Protein AF-C5L8B9-F1 (afdb_monomer_lite)

pLDDT: mean 86.88, std 8.67, range [51.91, 96.06]

Sequence (177 aa):
MKGVTYEGVVKEAAGIILNTNRPGHYGSMHVNVTVSKKPGIECSTLVETYGWAHLSVGDETRDFWWNPAPRKDAYGLGQLIHIATIDFGSIPAANVRTWTSWHGLDGTSDCEGLSLIASQKPSSNVPNPSFFTGQQLIIKHRDGGWDYLVTYQFQDSSGKLGNYTKDVISGNLQDKN

Foldseek 3Di:
DWDADPQRKIKDKDKDWQFEPQPPDGKIWMWMWIWIDGPPDKIKIWIFIDIKYWLDDPPNQKTKMKGFDGDTDMDTAFDKDWTFIKMKIDRPVVRKIWIDGGFTQIDGAHNFIDKTKDKDDTDMPDPPFPKMKMWIWDWTDDVQWIWTWIKIWIDGPVCPSHIDIDGSDTDIDGDDD

Structure (mmCIF, N/CA/C/O backbone):
data_AF-C5L8B9-F1
#
_entry.id   AF-C5L8B9-F1
#
loop_
_atom_site.group_PDB
_atom_site.id
_atom_site.type_symbol
_atom_site.label_atom_id
_atom_site.label_alt_id
_atom_site.label_comp_id
_atom_site.label_asym_id
_atom_site.label_entity_id
_atom_site.label_seq_id
_atom_site.pdbx_PDB_ins_code
_atom_site.Cartn_x
_atom_site.Cartn_y
_atom_site.Cartn_z
_atom_site.occupancy
_atom_site.B_iso_or_equiv
_atom_site.auth_seq_id
_atom_site.auth_comp_id
_atom_site.auth_asym_id
_atom_site.auth_atom_id
_atom_site.pdbx_PDB_model_num
ATOM 1 N N . MET A 1 1 ? -12.879 -8.062 14.661 1.00 58.12 1 MET A N 1
ATOM 2 C CA . MET A 1 1 ? -13.181 -8.424 16.074 1.00 58.12 1 MET A CA 1
ATOM 3 C C . MET A 1 1 ? -13.782 -7.199 16.739 1.00 58.12 1 MET A C 1
ATOM 5 O O . MET A 1 1 ? -13.159 -6.145 16.645 1.00 58.12 1 MET A O 1
ATOM 9 N N . LYS A 1 2 ? -14.969 -7.318 17.345 1.00 71.81 2 LYS A N 1
ATOM 10 C CA . LYS A 1 2 ? -15.641 -6.209 18.039 1.00 71.81 2 LYS A CA 1
ATOM 11 C C . LYS A 1 2 ? -15.527 -6.396 19.551 1.00 71.81 2 LYS A C 1
ATOM 13 O O . LYS A 1 2 ? -15.700 -7.509 20.043 1.00 71.81 2 LYS A O 1
ATOM 18 N N . GLY A 1 3 ? -15.231 -5.327 20.279 1.00 73.00 3 GLY A N 1
ATOM 19 C CA . GLY A 1 3 ? -15.197 -5.318 21.741 1.00 73.00 3 GLY A CA 1
ATOM 20 C C . GLY A 1 3 ? -15.903 -4.086 22.289 1.00 73.00 3 GLY A C 1
ATOM 21 O O . GLY A 1 3 ? -15.817 -3.015 21.693 1.00 73.00 3 GLY A O 1
ATOM 22 N N . VAL A 1 4 ? -16.590 -4.233 23.422 1.00 76.31 4 VAL A N 1
ATOM 23 C CA . VAL A 1 4 ? -17.270 -3.129 24.112 1.00 76.31 4 VAL A CA 1
ATOM 24 C C . VAL A 1 4 ? -16.733 -3.040 25.535 1.00 76.31 4 VAL A C 1
ATOM 26 O O . VAL A 1 4 ? -16.698 -4.043 26.249 1.00 76.31 4 VAL A O 1
ATOM 29 N N . THR A 1 5 ? -16.270 -1.859 25.943 1.00 77.25 5 THR A N 1
ATOM 30 C CA . THR A 1 5 ? -15.827 -1.623 27.327 1.00 77.25 5 THR A CA 1
ATOM 31 C C . THR A 1 5 ? -17.015 -1.315 28.243 1.00 77.25 5 THR A C 1
ATOM 33 O O . THR A 1 5 ? -18.101 -0.981 27.772 1.00 77.25 5 THR A O 1
ATOM 36 N N . TYR A 1 6 ? -16.811 -1.359 29.565 1.00 74.44 6 TYR A N 1
ATOM 37 C CA . TYR A 1 6 ? -17.846 -0.985 30.544 1.00 74.44 6 TYR A CA 1
ATOM 38 C C . TYR A 1 6 ? -18.334 0.472 30.394 1.00 74.44 6 TYR A C 1
ATOM 40 O O . TYR A 1 6 ? -19.430 0.800 30.831 1.00 74.44 6 TYR A O 1
ATOM 48 N N . GLU A 1 7 ? -17.540 1.335 29.750 1.00 74.38 7 GLU A N 1
ATOM 49 C CA . GLU A 1 7 ? -17.878 2.733 29.440 1.00 74.38 7 GLU A CA 1
ATOM 50 C C . GLU A 1 7 ? -18.613 2.894 28.098 1.00 74.38 7 GLU A C 1
ATOM 52 O O . GLU A 1 7 ? -18.828 4.013 27.634 1.00 74.38 7 GLU A O 1
ATOM 57 N N . GLY A 1 8 ? -18.956 1.788 27.432 1.00 77.56 8 GLY A N 1
ATOM 58 C CA . GLY A 1 8 ? -19.633 1.798 26.137 1.00 77.56 8 GLY A CA 1
ATOM 59 C C . GLY A 1 8 ? -18.729 2.145 24.950 1.00 77.56 8 GLY A C 1
ATOM 60 O O . GLY A 1 8 ? -19.246 2.434 23.874 1.00 77.56 8 GLY A O 1
ATOM 61 N N . VAL A 1 9 ? -17.397 2.124 25.108 1.00 83.31 9 VAL A N 1
ATOM 62 C CA . VAL A 1 9 ? -16.472 2.324 23.979 1.00 83.31 9 VAL A CA 1
ATOM 63 C C . VAL A 1 9 ? -16.494 1.083 23.101 1.00 83.31 9 VAL A C 1
ATOM 65 O O . VAL A 1 9 ? -16.131 -0.004 23.557 1.00 83.31 9 VAL A O 1
ATOM 68 N N . VAL A 1 10 ? -16.873 1.263 21.840 1.00 85.69 10 VAL A N 1
ATOM 69 C CA . VAL A 1 10 ? -16.839 0.217 20.817 1.00 85.69 10 VAL A CA 1
ATOM 70 C C . VAL A 1 10 ? -15.471 0.242 20.147 1.00 85.69 10 VAL A C 1
ATOM 72 O O . VAL A 1 10 ? -15.021 1.292 19.690 1.00 85.69 10 VAL A O 1
ATOM 75 N N . LYS A 1 11 ? -14.798 -0.907 20.100 1.00 87.19 11 LYS A N 1
ATOM 76 C CA . LYS A 1 11 ? -13.531 -1.093 19.389 1.00 87.19 11 LYS A CA 1
ATOM 77 C C . LYS A 1 11 ? -13.697 -2.126 18.296 1.00 87.19 11 LYS A C 1
ATOM 79 O O . LYS A 1 11 ? -14.145 -3.240 18.567 1.00 87.19 11 LYS A O 1
ATOM 84 N N . GLU A 1 12 ? -13.272 -1.772 17.094 1.00 88.69 12 GLU A N 1
ATOM 85 C CA . GLU A 1 12 ? -13.290 -2.654 15.936 1.00 88.69 12 GLU A CA 1
ATOM 86 C C . GLU A 1 12 ? -11.924 -2.636 15.267 1.00 88.69 12 GLU A C 1
ATOM 88 O O . GLU A 1 12 ? -11.341 -1.575 15.053 1.00 88.69 12 GLU A O 1
ATOM 93 N N . ALA A 1 13 ? -11.401 -3.824 14.977 1.00 89.06 13 ALA A N 1
ATOM 94 C CA . ALA A 1 13 ? -10.074 -3.985 14.404 1.00 89.06 13 ALA A CA 1
ATOM 95 C C . ALA A 1 13 ? -10.107 -4.767 13.093 1.00 89.06 13 ALA A C 1
ATOM 97 O O . ALA A 1 13 ? -10.821 -5.772 12.967 1.00 89.06 13 ALA A O 1
ATOM 98 N N . ALA A 1 14 ? -9.258 -4.316 12.179 1.00 90.25 14 ALA A N 1
ATOM 99 C CA . ALA A 1 14 ? -9.016 -4.839 10.851 1.00 90.25 14 ALA A CA 1
ATOM 100 C C . ALA A 1 14 ? -7.508 -4.939 10.604 1.00 90.25 14 ALA A C 1
ATOM 102 O O . ALA A 1 14 ? -6.737 -4.120 11.101 1.00 90.25 14 ALA A O 1
ATOM 103 N N . GLY A 1 15 ? -7.087 -5.934 9.826 1.00 89.31 15 GLY A N 1
ATOM 104 C CA . GLY A 1 15 ? -5.676 -6.144 9.525 1.00 89.31 15 GLY A CA 1
ATOM 105 C C . GLY A 1 15 ? -5.469 -6.692 8.124 1.00 89.31 15 GLY A C 1
ATOM 106 O O . GLY A 1 15 ? -6.180 -7.598 7.696 1.00 89.31 15 GLY A O 1
ATOM 107 N N . ILE A 1 16 ? -4.476 -6.150 7.430 1.00 89.38 16 ILE A N 1
ATOM 108 C CA . ILE A 1 16 ? -3.927 -6.704 6.200 1.00 89.38 16 ILE A CA 1
ATOM 109 C C . ILE A 1 16 ? -2.617 -7.398 6.558 1.00 89.38 16 ILE A C 1
ATOM 111 O O . ILE A 1 16 ? -1.745 -6.791 7.176 1.00 89.38 16 ILE A O 1
ATOM 115 N N . ILE A 1 17 ? -2.469 -8.649 6.122 1.00 89.50 17 ILE A N 1
ATOM 116 C CA . ILE A 1 17 ? -1.199 -9.377 6.136 1.00 89.50 17 ILE A CA 1
ATOM 117 C C . ILE A 1 17 ? -0.881 -9.753 4.693 1.00 89.50 17 ILE A C 1
ATOM 119 O O . ILE A 1 17 ? -1.534 -10.622 4.114 1.00 89.50 17 ILE A O 1
ATOM 123 N N . LEU A 1 18 ? 0.104 -9.081 4.105 1.00 88.38 18 LEU A N 1
ATOM 124 C CA . LEU A 1 18 ? 0.597 -9.368 2.765 1.00 88.38 18 LEU A CA 1
ATOM 125 C C . LEU A 1 18 ? 1.876 -10.184 2.861 1.00 88.38 18 LEU A C 1
ATOM 127 O O . LEU A 1 18 ? 2.952 -9.653 3.127 1.00 88.38 18 LEU A O 1
ATOM 131 N N . ASN A 1 19 ? 1.738 -11.484 2.616 1.00 84.44 19 ASN A N 1
ATOM 132 C CA . ASN A 1 19 ? 2.868 -12.388 2.483 1.00 84.44 19 ASN A CA 1
ATOM 133 C C . ASN A 1 19 ? 3.422 -12.333 1.062 1.00 84.44 19 ASN A C 1
ATOM 135 O O . ASN A 1 19 ? 2.674 -12.344 0.083 1.00 84.44 19 ASN A O 1
ATOM 139 N N . THR A 1 20 ? 4.745 -12.356 0.955 1.00 77.69 20 THR A N 1
ATOM 140 C CA . THR A 1 20 ? 5.418 -12.550 -0.327 1.00 77.69 20 THR A CA 1
ATOM 141 C C . THR A 1 20 ? 5.112 -13.945 -0.869 1.00 77.69 20 THR A C 1
ATOM 143 O O . THR A 1 20 ? 5.366 -14.944 -0.201 1.00 77.69 20 THR A O 1
ATOM 146 N N . ASN A 1 21 ? 4.594 -14.021 -2.094 1.00 66.81 21 ASN A N 1
ATOM 147 C CA . ASN A 1 21 ? 4.342 -15.279 -2.803 1.00 66.81 21 ASN A CA 1
ATOM 148 C C . ASN A 1 21 ? 5.427 -15.616 -3.844 1.00 66.81 21 ASN A C 1
ATOM 150 O O . ASN A 1 21 ? 5.277 -16.579 -4.593 1.00 66.81 21 ASN A O 1
ATOM 154 N N . ARG A 1 22 ? 6.517 -14.839 -3.901 1.00 72.38 22 ARG A N 1
ATOM 155 C CA . ARG A 1 22 ? 7.607 -15.032 -4.862 1.00 72.38 22 ARG A CA 1
ATOM 156 C C . ARG A 1 22 ? 8.642 -16.040 -4.337 1.00 72.38 22 ARG A C 1
ATOM 158 O O . ARG A 1 22 ? 9.180 -15.831 -3.248 1.00 72.38 22 ARG A O 1
ATOM 165 N N . PRO A 1 23 ? 8.980 -17.098 -5.100 1.00 72.81 23 PRO A N 1
ATOM 166 C CA . PRO A 1 23 ? 9.999 -18.064 -4.697 1.00 72.81 23 PRO A CA 1
ATOM 167 C C . PRO A 1 23 ? 11.346 -17.402 -4.381 1.00 72.81 23 PRO A C 1
ATOM 169 O O . PRO A 1 23 ? 11.827 -16.572 -5.147 1.00 72.81 23 PRO A O 1
ATOM 172 N N . GLY A 1 24 ? 11.966 -17.782 -3.262 1.00 76.19 24 GLY A N 1
ATOM 173 C CA . GLY A 1 24 ? 13.269 -17.252 -2.839 1.00 76.19 24 GLY A CA 1
ATOM 174 C C . GLY A 1 24 ? 13.228 -15.876 -2.165 1.00 76.19 24 GLY A C 1
ATOM 175 O O . GLY A 1 24 ? 14.272 -15.388 -1.738 1.00 76.19 24 GLY A O 1
ATOM 176 N N . HIS A 1 25 ? 12.045 -15.277 -2.021 1.00 73.75 25 HIS A N 1
ATOM 177 C CA . HIS A 1 25 ? 11.849 -14.014 -1.323 1.00 73.75 25 HIS A CA 1
ATOM 178 C C . HIS A 1 25 ? 10.995 -14.221 -0.071 1.00 73.75 25 HIS A C 1
ATOM 180 O O . HIS A 1 25 ? 9.958 -14.880 -0.111 1.00 73.75 25 HIS A O 1
ATOM 186 N N . TYR A 1 26 ? 11.426 -13.636 1.046 1.00 76.44 26 TYR A N 1
ATOM 187 C CA . TYR A 1 26 ? 10.763 -13.780 2.338 1.00 76.44 26 TYR A CA 1
ATOM 188 C C . TYR A 1 26 ? 10.454 -12.402 2.901 1.00 76.44 26 TYR A C 1
ATOM 190 O O . TYR A 1 26 ? 11.359 -11.600 3.100 1.00 76.44 26 TYR A O 1
ATOM 198 N N . GLY A 1 27 ? 9.182 -12.142 3.173 1.00 82.44 27 GLY A N 1
ATOM 199 C CA . GLY A 1 27 ? 8.722 -10.883 3.738 1.00 82.44 27 GLY A CA 1
ATOM 200 C C . GLY A 1 27 ? 7.225 -10.945 3.984 1.00 82.44 27 GLY A C 1
ATOM 201 O O . GLY A 1 27 ? 6.489 -11.538 3.187 1.00 82.44 27 GLY A O 1
ATOM 202 N N . SER A 1 28 ? 6.800 -10.351 5.092 1.00 88.81 28 SER A N 1
ATOM 203 C CA . SER A 1 28 ? 5.397 -10.112 5.390 1.00 88.81 28 SER A CA 1
ATOM 204 C C . SER A 1 28 ? 5.235 -8.651 5.773 1.00 88.81 28 SER A C 1
ATOM 206 O O . SER A 1 28 ? 5.911 -8.165 6.685 1.00 88.81 28 SER A O 1
ATOM 208 N N . MET A 1 29 ? 4.358 -7.955 5.060 1.00 92.31 29 MET A N 1
ATOM 209 C CA . MET A 1 29 ? 3.927 -6.614 5.421 1.00 92.31 29 MET A CA 1
ATOM 210 C C . MET A 1 29 ? 2.611 -6.726 6.159 1.00 92.31 29 MET A C 1
ATOM 212 O O . MET A 1 29 ? 1.693 -7.421 5.721 1.00 92.31 29 MET A O 1
ATOM 216 N N . HIS A 1 30 ? 2.505 -5.995 7.253 1.00 93.75 30 HIS A N 1
ATOM 217 C CA . HIS A 1 30 ? 1.299 -5.968 8.040 1.00 93.75 30 HIS A CA 1
ATOM 218 C C . HIS A 1 30 ? 0.861 -4.538 8.299 1.00 93.75 30 HIS A C 1
ATOM 220 O O . HIS A 1 30 ? 1.669 -3.660 8.614 1.00 93.75 30 HIS A O 1
ATOM 226 N N . VAL A 1 31 ? -0.443 -4.339 8.183 1.00 92.88 31 VAL A N 1
ATOM 227 C CA . VAL A 1 31 ? -1.111 -3.075 8.460 1.00 92.88 31 VAL A CA 1
ATOM 228 C C . VAL A 1 31 ? -2.332 -3.398 9.297 1.00 92.88 31 VAL A C 1
ATOM 230 O O . VAL A 1 31 ? -3.259 -4.027 8.792 1.00 92.88 31 VAL A O 1
ATOM 233 N N . ASN A 1 32 ? -2.351 -2.958 10.550 1.00 93.62 32 ASN A N 1
ATOM 234 C CA . ASN A 1 32 ? -3.517 -3.095 11.413 1.00 93.62 32 ASN A CA 1
ATOM 235 C C . ASN A 1 32 ? -4.119 -1.725 11.699 1.00 93.62 32 ASN A C 1
ATOM 237 O O . ASN A 1 32 ? -3.412 -0.740 11.914 1.00 93.62 32 ASN A O 1
ATOM 241 N N . VAL A 1 33 ? -5.442 -1.689 11.712 1.00 92.69 33 VAL A N 1
ATOM 242 C CA . VAL A 1 33 ? -6.243 -0.510 12.008 1.00 92.69 33 VAL A CA 1
ATOM 243 C C . VAL A 1 33 ? -7.231 -0.897 13.089 1.00 92.69 33 VAL A C 1
ATOM 245 O O . VAL A 1 33 ? -7.982 -1.859 12.935 1.00 92.69 33 VAL A O 1
ATOM 248 N N . THR A 1 34 ? -7.224 -0.157 14.192 1.00 92.38 34 THR A N 1
ATOM 249 C CA . THR A 1 34 ? -8.253 -0.271 15.229 1.00 92.38 34 THR A CA 1
ATOM 250 C C . THR A 1 34 ? -8.980 1.051 15.347 1.00 92.38 34 THR A C 1
ATOM 252 O O . THR A 1 34 ? -8.384 2.048 15.749 1.00 92.38 34 THR A O 1
ATOM 255 N N . VAL A 1 35 ? -10.271 1.045 15.044 1.00 90.50 35 VAL A N 1
ATOM 256 C CA . VAL A 1 35 ? -11.159 2.181 15.270 1.00 90.50 35 VAL A CA 1
ATOM 257 C C . VAL A 1 35 ? -11.785 2.037 16.653 1.00 90.50 35 VAL A C 1
ATOM 259 O O . VAL A 1 35 ? -12.312 0.982 17.009 1.00 90.50 35 VAL A O 1
ATOM 262 N N . SER A 1 36 ? -11.732 3.108 17.437 1.00 89.00 36 SER A N 1
ATOM 263 C CA . SER A 1 36 ? -12.422 3.229 18.721 1.00 89.00 36 SER A CA 1
ATOM 264 C C . SER A 1 36 ? -13.491 4.311 18.614 1.00 89.00 36 SER A C 1
ATOM 266 O O . SER A 1 36 ? -13.181 5.437 18.235 1.00 89.00 36 SER A O 1
ATOM 268 N N . LYS A 1 37 ? -14.741 3.989 18.959 1.00 87.25 37 LYS A N 1
ATOM 269 C CA . LYS A 1 37 ? -15.876 4.923 18.988 1.00 87.25 37 LYS A CA 1
ATOM 270 C C . LYS A 1 37 ? -16.377 5.047 20.429 1.00 87.25 37 LYS A C 1
ATOM 272 O O . LYS A 1 37 ? -16.862 4.067 21.001 1.00 87.25 37 LYS A O 1
ATOM 277 N N . LYS A 1 38 ? -16.249 6.234 21.031 1.00 82.06 38 LYS A N 1
ATOM 278 C CA . LYS A 1 38 ? -16.829 6.546 22.346 1.00 82.06 38 LYS A CA 1
ATOM 279 C C . LYS A 1 38 ? -18.172 7.275 22.171 1.00 82.06 38 LYS A C 1
ATOM 281 O O . LYS A 1 38 ? -18.267 8.153 21.309 1.00 82.06 38 LYS A O 1
ATOM 286 N N . PRO A 1 39 ? -19.207 6.966 22.973 1.00 71.38 39 PRO A N 1
ATOM 287 C CA . PRO A 1 39 ? -20.441 7.746 22.974 1.00 71.38 39 PRO A CA 1
ATOM 288 C C . PRO A 1 39 ? -20.137 9.222 23.284 1.00 71.38 39 PRO A C 1
ATOM 290 O O . PRO A 1 39 ? -19.539 9.513 24.317 1.00 71.38 39 PRO A O 1
ATOM 293 N N . GLY A 1 40 ? -20.528 10.150 22.402 1.00 67.81 40 GLY A N 1
ATOM 294 C CA . GLY A 1 40 ? -20.358 11.591 22.641 1.00 67.81 40 GLY A CA 1
ATOM 295 C C . GLY A 1 40 ? -19.233 12.319 21.887 1.00 67.81 40 GLY A C 1
ATOM 296 O O . GLY A 1 40 ? -18.914 13.425 22.298 1.00 67.81 40 GLY A O 1
ATOM 297 N N . ILE A 1 41 ? -18.731 11.774 20.762 1.00 63.38 41 ILE A N 1
ATOM 298 C CA . ILE A 1 41 ? -18.050 12.463 19.620 1.00 63.38 41 ILE A CA 1
ATOM 299 C C . ILE A 1 41 ? -16.562 12.110 19.389 1.00 63.38 41 ILE A C 1
ATOM 301 O O . ILE A 1 41 ? -16.093 12.233 18.261 1.00 63.38 41 ILE A O 1
ATOM 305 N N . GLU A 1 42 ? -15.816 11.559 20.346 1.00 74.75 42 GLU A N 1
ATOM 306 C CA . GLU A 1 42 ? -14.404 11.221 20.085 1.00 74.75 42 GLU A CA 1
ATOM 307 C C . GLU A 1 42 ? -14.249 9.808 19.507 1.00 74.75 42 GLU A C 1
ATOM 309 O O . GLU A 1 42 ? -14.361 8.802 20.216 1.00 74.75 42 GLU A O 1
ATOM 314 N N . CYS A 1 43 ? -13.993 9.731 18.199 1.00 82.50 43 CYS A N 1
ATOM 315 C CA . CYS A 1 43 ? -13.436 8.534 17.584 1.00 82.50 43 CYS A CA 1
ATOM 316 C C . CYS A 1 43 ? -11.928 8.694 17.374 1.00 82.50 43 CYS A C 1
ATOM 318 O O . CYS A 1 43 ? -11.428 9.793 17.114 1.00 82.50 43 CYS A O 1
ATOM 320 N N . SER A 1 44 ? -11.205 7.591 17.520 1.00 88.25 44 SER A N 1
ATOM 321 C CA . SER A 1 44 ? -9.765 7.540 17.296 1.00 88.25 44 SER A CA 1
ATOM 322 C C . SER A 1 44 ? -9.383 6.275 16.554 1.00 88.25 44 SER A C 1
ATOM 324 O O . SER A 1 44 ? -10.026 5.229 16.695 1.00 88.25 44 SER A O 1
ATOM 326 N N . THR A 1 45 ? -8.311 6.382 15.781 1.00 91.12 45 THR A N 1
ATOM 327 C CA . THR A 1 45 ? -7.800 5.291 14.965 1.00 91.12 45 THR A CA 1
ATOM 328 C C . THR A 1 45 ? -6.363 5.010 15.356 1.00 91.12 45 THR A C 1
ATOM 330 O O . THR A 1 45 ? -5.498 5.877 15.276 1.00 91.12 45 THR A O 1
ATOM 333 N N . LEU A 1 46 ? -6.108 3.785 15.800 1.00 92.75 46 LEU A N 1
ATOM 334 C CA . LEU A 1 46 ? -4.761 3.268 15.992 1.00 92.75 46 LEU A CA 1
ATOM 335 C C . LEU A 1 46 ? -4.305 2.629 14.683 1.00 92.75 46 LEU A C 1
ATOM 337 O O . LEU A 1 46 ? -4.967 1.709 14.197 1.00 92.75 46 LEU A O 1
ATOM 341 N N . VAL A 1 47 ? -3.180 3.096 14.147 1.00 93.62 47 VAL A N 1
ATOM 342 C CA . VAL A 1 47 ? -2.549 2.530 12.952 1.00 93.62 47 VAL A CA 1
ATOM 343 C C . VAL A 1 47 ? -1.232 1.882 13.347 1.00 93.62 47 VAL A C 1
ATOM 345 O O . VAL A 1 47 ? -0.352 2.515 13.932 1.00 93.62 47 VAL A O 1
ATOM 348 N N . GLU A 1 48 ? -1.097 0.608 13.002 1.00 95.44 48 GLU A N 1
ATOM 349 C CA . GLU A 1 48 ? 0.108 -0.181 13.223 1.00 95.44 48 GLU A CA 1
ATOM 350 C C . GLU A 1 48 ? 0.633 -0.678 11.881 1.00 95.44 48 GLU A C 1
ATOM 352 O O . GLU A 1 48 ? -0.097 -1.299 11.110 1.00 95.44 48 GLU A O 1
ATOM 357 N N . THR A 1 49 ? 1.906 -0.419 11.605 1.00 94.44 49 THR A N 1
ATOM 358 C CA . THR A 1 49 ? 2.583 -0.886 10.388 1.00 94.44 49 THR A CA 1
ATOM 359 C C . THR A 1 49 ? 3.854 -1.619 10.771 1.00 94.44 49 THR A C 1
ATOM 361 O O . THR A 1 49 ? 4.541 -1.220 11.713 1.00 94.44 49 THR A O 1
ATOM 364 N N . TYR A 1 50 ? 4.152 -2.720 10.083 1.00 93.06 50 TYR A N 1
ATOM 365 C CA . TYR A 1 50 ? 5.396 -3.457 10.274 1.00 93.06 50 TYR A CA 1
ATOM 366 C C . TYR A 1 50 ? 5.748 -4.324 9.068 1.00 93.06 50 TYR A C 1
ATOM 368 O O . TYR A 1 50 ? 4.883 -4.792 8.326 1.00 93.06 50 TYR A O 1
ATOM 376 N N . GLY A 1 51 ? 7.048 -4.583 8.931 1.00 91.44 51 GLY A N 1
ATOM 377 C CA . GLY A 1 51 ? 7.583 -5.464 7.905 1.00 91.44 51 GLY A CA 1
ATOM 378 C C . GLY A 1 51 ? 7.495 -4.875 6.500 1.00 91.44 51 GLY A C 1
ATOM 379 O O . GLY A 1 51 ? 7.393 -3.669 6.307 1.00 91.44 51 GLY A O 1
ATOM 380 N N . TRP A 1 52 ? 7.602 -5.749 5.510 1.00 90.81 52 TRP A N 1
ATOM 381 C CA . TRP A 1 52 ? 7.680 -5.385 4.101 1.00 90.81 52 TRP A CA 1
ATOM 382 C C . TRP A 1 52 ? 7.244 -6.574 3.246 1.00 90.81 52 TRP A C 1
ATOM 384 O O . TRP A 1 52 ? 7.313 -7.724 3.689 1.00 90.81 52 TRP A O 1
ATOM 394 N N . ALA A 1 53 ? 6.783 -6.307 2.027 1.00 89.12 53 ALA A N 1
ATOM 395 C CA . ALA A 1 53 ? 6.307 -7.350 1.126 1.00 89.12 53 ALA A CA 1
ATOM 396 C C . ALA A 1 53 ? 6.655 -7.047 -0.327 1.00 89.12 53 ALA A C 1
ATOM 398 O O . ALA A 1 53 ? 6.703 -5.888 -0.747 1.00 89.12 53 ALA A O 1
ATOM 399 N N . HIS A 1 54 ? 6.840 -8.111 -1.103 1.00 86.94 54 HIS A N 1
ATOM 400 C CA . HIS A 1 54 ? 6.844 -8.024 -2.555 1.00 86.94 54 HIS A CA 1
ATOM 401 C C . HIS A 1 54 ? 5.414 -7.849 -3.079 1.00 86.94 54 HIS A C 1
ATOM 403 O O . HIS A 1 54 ? 4.504 -8.583 -2.702 1.00 86.94 54 HIS A O 1
ATOM 409 N N . LEU A 1 55 ? 5.231 -6.875 -3.967 1.00 80.38 55 LEU A N 1
ATOM 410 C CA . LEU A 1 55 ? 3.947 -6.4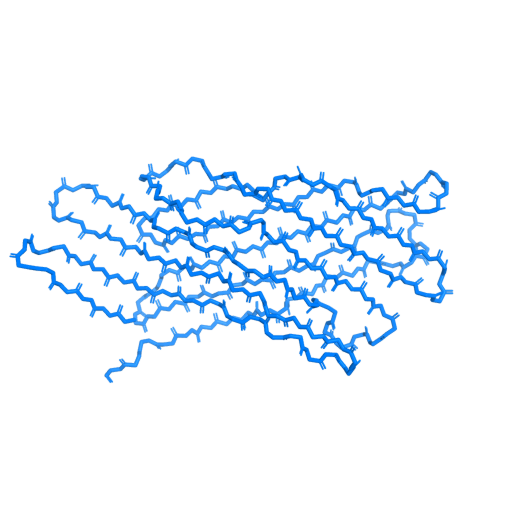59 -4.539 1.00 80.38 55 LEU A CA 1
ATOM 411 C C . LEU A 1 55 ? 3.787 -6.880 -6.013 1.00 80.38 55 LEU A C 1
ATOM 413 O O . LEU A 1 55 ? 2.767 -6.609 -6.650 1.00 80.38 55 LEU A O 1
ATOM 417 N N . SER A 1 56 ? 4.804 -7.530 -6.587 1.00 70.69 56 SER A N 1
ATOM 418 C CA . SER A 1 56 ? 4.769 -8.047 -7.962 1.00 70.69 56 SER A CA 1
ATOM 419 C C . SER A 1 56 ? 3.968 -9.337 -8.022 1.00 70.69 56 SER A C 1
ATOM 421 O O . SER A 1 56 ? 4.487 -10.422 -7.782 1.00 70.69 56 SER A O 1
ATOM 423 N N . VAL A 1 57 ? 2.677 -9.219 -8.320 1.00 58.94 57 VAL A N 1
ATOM 424 C CA . VAL A 1 57 ? 1.782 -10.367 -8.461 1.00 58.94 57 VAL A CA 1
ATOM 425 C C . VAL A 1 57 ? 1.581 -10.643 -9.952 1.00 58.94 57 VAL A C 1
ATOM 427 O O . VAL A 1 57 ? 1.016 -9.816 -10.665 1.00 58.94 57 VAL A O 1
ATOM 430 N N . GLY A 1 58 ? 1.989 -11.816 -10.437 1.00 52.78 58 GLY A N 1
ATOM 431 C CA . GLY A 1 58 ? 1.659 -12.321 -11.780 1.00 52.78 58 GLY A CA 1
ATOM 432 C C . GLY A 1 58 ? 2.557 -11.874 -12.945 1.00 52.78 58 GLY A C 1
ATOM 433 O O . GLY A 1 58 ? 2.421 -12.437 -14.024 1.00 52.78 58 GLY A O 1
ATOM 434 N N . ASP A 1 59 ? 3.482 -10.931 -12.745 1.00 66.25 59 ASP A N 1
ATOM 435 C CA . ASP A 1 59 ? 4.611 -10.689 -13.659 1.00 66.25 59 ASP A CA 1
ATOM 436 C C . ASP A 1 59 ? 5.907 -11.029 -12.917 1.00 66.25 59 ASP A C 1
ATOM 438 O O . ASP A 1 59 ? 6.488 -10.192 -12.231 1.00 66.25 59 ASP A O 1
ATOM 442 N N . GLU A 1 60 ? 6.340 -12.286 -13.024 1.00 64.12 60 GLU A N 1
ATOM 443 C CA . GLU A 1 60 ? 7.538 -12.795 -12.341 1.00 64.12 60 GLU A CA 1
ATOM 444 C C . GLU A 1 60 ? 8.836 -12.141 -12.837 1.00 64.12 60 GLU A C 1
ATOM 446 O O . GLU A 1 60 ? 9.887 -12.272 -12.196 1.00 64.12 60 GLU A O 1
ATOM 451 N N . THR A 1 61 ? 8.771 -11.429 -13.968 1.00 77.56 61 THR A N 1
ATOM 452 C CA . THR A 1 61 ? 9.928 -10.765 -14.564 1.00 77.56 61 THR A CA 1
ATOM 453 C C . THR A 1 61 ? 10.248 -9.446 -13.877 1.00 77.56 61 THR A C 1
ATOM 455 O O . THR A 1 61 ? 11.406 -9.043 -13.886 1.00 77.56 61 THR A O 1
ATOM 458 N N . ARG A 1 62 ? 9.270 -8.791 -13.243 1.00 84.00 62 ARG A N 1
ATOM 459 C CA . ARG A 1 62 ? 9.469 -7.549 -12.487 1.00 84.00 62 ARG A CA 1
ATOM 460 C C . ARG A 1 62 ? 9.452 -7.843 -10.996 1.00 84.00 62 ARG A C 1
ATOM 462 O O . ARG A 1 62 ? 8.813 -8.784 -10.536 1.00 84.00 62 ARG A O 1
ATOM 469 N N . ASP A 1 63 ? 10.186 -7.036 -10.245 1.00 86.50 63 ASP A N 1
ATOM 470 C CA . ASP A 1 63 ? 10.240 -7.149 -8.798 1.00 86.50 63 ASP A CA 1
ATOM 471 C C . ASP A 1 63 ? 10.076 -5.792 -8.133 1.00 86.50 63 ASP A C 1
ATOM 473 O O . ASP A 1 63 ? 10.938 -4.927 -8.246 1.00 86.50 63 ASP A O 1
ATOM 477 N N . PHE A 1 64 ? 8.974 -5.629 -7.425 1.00 88.38 64 PHE A N 1
ATOM 478 C CA . PHE A 1 64 ? 8.626 -4.454 -6.654 1.00 88.38 64 PHE A CA 1
ATOM 479 C C . PHE A 1 64 ? 8.361 -4.889 -5.225 1.00 88.38 64 PHE A C 1
ATOM 481 O O . PHE A 1 64 ? 7.553 -5.796 -5.006 1.00 88.38 64 PHE A O 1
ATOM 488 N N . TRP A 1 65 ? 8.994 -4.231 -4.262 1.00 88.94 65 TRP A N 1
ATOM 489 C CA . TRP A 1 65 ? 8.683 -4.411 -2.849 1.00 88.94 65 TRP A CA 1
ATOM 490 C C . TRP A 1 65 ? 8.481 -3.069 -2.161 1.00 88.94 65 TRP A C 1
ATOM 492 O O . TRP A 1 65 ? 8.969 -2.030 -2.611 1.00 88.94 65 TRP A O 1
ATOM 502 N N . TRP A 1 66 ? 7.726 -3.117 -1.071 1.00 90.69 66 TRP A N 1
ATOM 503 C CA . TRP A 1 66 ? 7.284 -1.949 -0.326 1.00 90.69 66 TRP A CA 1
ATOM 504 C C . TRP A 1 66 ? 7.405 -2.180 1.178 1.00 90.69 66 TRP A C 1
ATOM 506 O O . TRP A 1 66 ? 7.113 -3.272 1.673 1.00 90.69 66 TRP A O 1
ATOM 516 N N . ASN A 1 67 ? 7.858 -1.149 1.889 1.00 92.00 67 ASN A N 1
ATOM 517 C CA . ASN A 1 67 ? 8.083 -1.143 3.328 1.00 92.00 67 ASN A CA 1
ATOM 518 C C . ASN A 1 67 ? 7.598 0.185 3.935 1.00 92.00 67 ASN A C 1
ATOM 520 O O . ASN A 1 67 ? 8.329 1.184 3.888 1.00 92.00 67 ASN A O 1
ATOM 524 N N . PRO A 1 68 ? 6.385 0.227 4.509 1.00 92.44 68 PRO A N 1
ATOM 525 C CA . PRO A 1 68 ? 5.997 1.312 5.397 1.00 92.44 68 PRO A CA 1
ATOM 526 C C . PRO A 1 68 ? 6.797 1.221 6.704 1.00 92.44 68 PRO A C 1
ATOM 528 O O . PRO A 1 68 ? 6.870 0.163 7.328 1.00 92.44 68 PRO A O 1
ATOM 531 N N . ALA A 1 69 ? 7.385 2.336 7.144 1.00 92.31 69 ALA A N 1
ATOM 532 C CA . ALA A 1 69 ? 8.232 2.344 8.331 1.00 92.31 69 ALA A CA 1
ATOM 533 C C . ALA A 1 69 ? 7.444 1.885 9.573 1.00 92.31 69 ALA A C 1
ATOM 535 O O . ALA A 1 69 ? 6.340 2.403 9.788 1.00 92.31 69 ALA A O 1
ATOM 536 N N . PRO A 1 70 ? 8.013 0.984 10.402 1.00 93.50 70 PRO A N 1
ATOM 537 C CA . PRO A 1 70 ? 7.312 0.416 11.543 1.00 93.50 70 PRO A CA 1
ATOM 538 C C . PRO A 1 70 ? 6.853 1.473 12.538 1.00 93.50 70 PRO A C 1
ATOM 540 O O . PRO A 1 70 ? 7.673 2.252 13.029 1.00 93.50 70 PRO A O 1
ATOM 543 N N . ARG A 1 71 ? 5.557 1.484 12.853 1.00 93.12 71 ARG A N 1
ATOM 544 C CA . ARG A 1 71 ? 4.943 2.457 13.768 1.00 93.12 71 ARG A CA 1
ATOM 545 C C . ARG A 1 71 ? 3.708 1.906 14.463 1.00 93.12 71 ARG A C 1
ATOM 547 O O . ARG A 1 71 ? 3.119 0.925 14.008 1.00 93.12 71 ARG A O 1
ATOM 554 N N . LYS A 1 72 ? 3.331 2.581 15.549 1.00 95.25 72 LYS A N 1
ATOM 555 C CA . LYS A 1 72 ? 2.111 2.361 16.327 1.00 95.25 72 LYS A CA 1
ATOM 556 C C . LYS A 1 72 ? 1.640 3.704 16.874 1.00 95.25 72 LYS A C 1
ATOM 558 O O . LYS A 1 72 ? 2.030 4.092 17.972 1.00 95.25 72 LYS A O 1
ATOM 563 N N . ASP A 1 73 ? 0.805 4.384 16.102 1.00 92.06 73 ASP A N 1
ATOM 564 C CA . ASP A 1 73 ? 0.370 5.746 16.406 1.00 92.06 73 ASP A CA 1
ATOM 565 C C . ASP A 1 73 ? -1.153 5.837 16.445 1.00 92.06 73 ASP A C 1
ATOM 567 O O . ASP A 1 73 ? -1.858 5.206 15.653 1.00 92.06 73 ASP A O 1
ATOM 571 N N . ALA A 1 74 ? -1.657 6.613 17.402 1.00 89.06 74 ALA A N 1
ATOM 572 C CA . ALA A 1 74 ? -3.073 6.909 17.539 1.00 89.06 74 ALA A CA 1
ATOM 573 C C . ALA A 1 74 ? -3.369 8.286 16.946 1.00 89.06 74 ALA A C 1
ATOM 575 O O . ALA A 1 74 ? -2.718 9.271 17.293 1.00 89.06 74 ALA A O 1
ATOM 576 N N . TYR A 1 75 ? -4.389 8.342 16.100 1.00 88.44 75 TYR A N 1
ATOM 577 C CA . TYR A 1 75 ? -4.832 9.545 15.417 1.00 88.44 75 TYR A CA 1
ATOM 578 C C . TYR A 1 75 ? -6.265 9.874 15.826 1.00 88.44 75 TYR A C 1
ATOM 580 O O . TYR A 1 75 ? -7.125 8.995 15.925 1.00 88.44 75 TYR A O 1
ATOM 588 N N . GLY A 1 76 ? -6.515 11.152 16.093 1.00 85.00 76 GLY A N 1
ATOM 589 C CA . GLY A 1 76 ? -7.864 11.682 16.268 1.00 85.00 76 GLY A CA 1
ATOM 590 C C . GLY A 1 76 ? -8.581 11.864 14.929 1.00 85.00 76 GLY A C 1
ATOM 591 O O . GLY A 1 76 ? -7.961 11.824 13.865 1.00 85.00 76 GLY A O 1
ATOM 592 N N . LEU A 1 77 ? -9.890 12.110 14.988 1.00 84.38 77 LEU A N 1
ATOM 593 C CA . LEU A 1 77 ? -10.725 12.348 13.810 1.00 84.38 77 LEU A CA 1
ATOM 594 C C . LEU A 1 77 ? -10.117 13.401 12.865 1.00 84.38 77 LEU A C 1
ATOM 596 O O . LEU A 1 77 ? -9.898 14.548 13.258 1.00 84.38 77 LEU A O 1
ATOM 600 N N . GLY A 1 78 ? -9.878 13.012 11.609 1.00 78.12 78 GLY A N 1
ATOM 601 C CA . GLY A 1 78 ? -9.417 13.920 10.556 1.00 78.12 78 GLY A CA 1
ATOM 602 C C . GLY A 1 78 ? -7.963 14.376 10.693 1.00 78.12 78 GLY A C 1
ATOM 603 O O . GLY A 1 78 ? -7.527 15.227 9.918 1.00 78.12 78 GLY A O 1
ATOM 604 N N . GLN A 1 79 ? -7.200 13.827 11.645 1.00 86.12 79 GLN A N 1
ATOM 605 C CA . GLN A 1 79 ? -5.772 14.108 11.724 1.00 86.12 79 GLN A CA 1
ATOM 606 C C . GLN A 1 79 ? -5.050 13.567 10.490 1.00 86.12 79 GLN A C 1
ATOM 608 O O . GLN A 1 79 ? -5.312 12.457 10.017 1.00 86.12 79 GLN A O 1
ATOM 613 N N . LEU A 1 80 ? -4.121 14.381 9.990 1.00 90.62 80 LEU A N 1
ATOM 614 C CA . LEU A 1 80 ? -3.226 13.982 8.918 1.00 90.62 80 LEU A CA 1
ATOM 615 C C . LEU A 1 80 ? -2.283 12.898 9.428 1.00 90.62 80 LEU A C 1
ATOM 617 O O . LEU A 1 80 ? -1.639 13.042 10.469 1.00 90.62 80 LEU A O 1
ATOM 621 N N . ILE A 1 81 ? -2.200 11.826 8.658 1.00 93.12 81 ILE A N 1
ATOM 622 C CA . ILE A 1 81 ? -1.269 10.732 8.869 1.00 93.12 81 ILE A CA 1
ATOM 623 C C . ILE A 1 81 ? -0.124 10.919 7.890 1.00 93.12 81 ILE A C 1
ATOM 625 O O . ILE A 1 81 ? -0.356 11.085 6.695 1.00 93.12 81 ILE A O 1
ATOM 629 N N . HIS A 1 82 ? 1.097 10.840 8.410 1.00 93.31 82 HIS A N 1
ATOM 630 C CA . HIS A 1 82 ? 2.313 10.770 7.617 1.00 93.31 82 HIS A CA 1
ATOM 631 C C . HIS A 1 82 ? 3.099 9.527 8.021 1.00 93.31 82 HIS A C 1
ATOM 633 O O . HIS A 1 82 ? 3.666 9.452 9.117 1.00 93.31 82 HIS A O 1
ATOM 639 N N . ILE A 1 83 ? 3.137 8.546 7.123 1.00 93.19 83 ILE A N 1
ATOM 640 C CA . ILE A 1 83 ? 3.878 7.309 7.310 1.00 93.19 83 ILE A CA 1
ATOM 641 C C . ILE A 1 83 ? 5.076 7.301 6.363 1.00 93.19 83 ILE A C 1
ATOM 643 O O . ILE A 1 83 ? 4.941 7.012 5.188 1.00 93.19 83 ILE A O 1
ATOM 647 N N . ALA A 1 84 ? 6.278 7.577 6.868 1.00 93.69 84 ALA A N 1
ATOM 648 C CA . ALA A 1 84 ? 7.511 7.340 6.117 1.00 93.69 84 ALA A CA 1
ATOM 649 C C . ALA A 1 84 ? 7.539 5.919 5.518 1.00 93.69 84 ALA A C 1
ATOM 651 O O . ALA A 1 84 ? 7.170 4.964 6.205 1.00 93.69 84 ALA A O 1
ATOM 652 N N . THR A 1 85 ? 7.977 5.781 4.273 1.00 92.94 85 THR A N 1
ATOM 653 C CA . THR A 1 85 ? 7.945 4.533 3.500 1.00 92.94 85 THR A CA 1
ATOM 654 C C . THR A 1 85 ? 9.119 4.471 2.519 1.00 92.94 85 THR A C 1
ATOM 656 O O . THR A 1 85 ? 9.702 5.489 2.134 1.00 92.94 85 THR A O 1
ATOM 659 N N . ILE A 1 86 ? 9.486 3.248 2.145 1.00 92.62 86 ILE A N 1
ATOM 660 C CA . ILE A 1 86 ? 10.499 2.921 1.145 1.00 92.62 86 ILE A CA 1
ATOM 661 C C . ILE A 1 86 ? 9.872 1.955 0.142 1.00 92.62 86 ILE A C 1
ATOM 663 O O . ILE A 1 86 ? 9.222 0.981 0.529 1.00 92.62 86 ILE A O 1
ATOM 667 N N . ASP A 1 87 ? 10.108 2.196 -1.142 1.00 91.44 87 ASP A N 1
ATOM 668 C CA . ASP A 1 87 ? 9.819 1.234 -2.198 1.00 91.44 87 ASP A CA 1
ATOM 669 C C . ASP A 1 87 ? 11.021 1.049 -3.125 1.00 91.44 87 ASP A C 1
ATOM 671 O O . ASP A 1 87 ? 11.871 1.930 -3.298 1.00 91.44 87 ASP A O 1
ATOM 675 N N . PHE A 1 88 ? 11.093 -0.139 -3.708 1.00 91.69 88 PHE A N 1
ATOM 676 C CA . PHE A 1 88 ? 12.119 -0.526 -4.661 1.00 91.69 88 PHE A CA 1
ATOM 677 C C . PHE A 1 88 ? 11.473 -1.248 -5.833 1.00 91.69 88 PHE A C 1
ATOM 679 O O . PHE A 1 88 ? 10.525 -2.010 -5.653 1.00 91.69 88 PHE A O 1
ATOM 686 N N . GLY A 1 89 ? 12.034 -1.039 -7.020 1.00 91.19 89 GLY A N 1
ATOM 687 C CA . GLY A 1 89 ? 11.653 -1.722 -8.244 1.00 91.19 89 GLY A CA 1
ATOM 688 C C . GLY A 1 89 ? 12.863 -2.252 -8.999 1.00 91.19 89 GLY A C 1
ATOM 689 O O . GLY A 1 89 ? 13.909 -1.609 -9.058 1.00 91.19 89 GLY A O 1
ATOM 690 N N . SER A 1 90 ? 12.720 -3.417 -9.616 1.00 91.19 90 SER A N 1
ATOM 691 C CA . SER A 1 90 ? 13.696 -4.027 -10.509 1.00 91.19 90 SER A CA 1
ATOM 692 C C . SER A 1 90 ? 12.983 -4.597 -11.729 1.00 91.19 90 SER A C 1
ATOM 694 O O . SER A 1 90 ? 12.093 -5.437 -11.617 1.00 91.19 90 SER A O 1
ATOM 696 N N . ILE A 1 91 ? 13.416 -4.157 -12.906 1.00 90.94 91 ILE A N 1
ATOM 697 C CA . ILE A 1 91 ? 12.954 -4.606 -14.220 1.00 90.94 91 ILE A CA 1
ATOM 698 C C . ILE A 1 91 ? 14.198 -5.149 -14.948 1.00 90.94 91 ILE A C 1
ATOM 700 O O . ILE A 1 91 ? 14.867 -4.411 -15.682 1.00 90.94 91 ILE A O 1
ATOM 704 N N . PRO A 1 92 ? 14.573 -6.423 -14.715 1.00 89.69 92 PRO A N 1
ATOM 705 C CA . PRO A 1 92 ? 15.832 -7.010 -15.168 1.00 89.69 92 PRO A CA 1
ATOM 706 C C . PRO A 1 92 ? 15.998 -7.003 -16.686 1.00 89.69 92 PRO A C 1
ATOM 708 O O . PRO A 1 92 ? 17.081 -6.689 -17.167 1.00 89.69 92 PRO A O 1
ATOM 711 N N . ALA A 1 93 ? 14.926 -7.272 -17.440 1.00 88.69 93 ALA A N 1
ATOM 712 C CA . ALA A 1 93 ? 14.962 -7.303 -18.906 1.00 88.69 93 ALA A CA 1
ATOM 713 C C . ALA A 1 93 ? 15.431 -5.975 -19.529 1.00 88.69 93 ALA A C 1
ATOM 715 O O . ALA A 1 93 ? 15.999 -5.969 -20.617 1.00 88.69 93 ALA A O 1
ATOM 716 N N . ALA A 1 94 ? 15.225 -4.859 -18.826 1.00 89.75 94 ALA A N 1
ATOM 717 C CA . ALA A 1 94 ? 15.651 -3.531 -19.251 1.00 89.75 94 ALA A CA 1
ATOM 718 C C . ALA A 1 94 ? 16.842 -2.986 -18.443 1.00 89.75 94 ALA A C 1
ATOM 720 O O . ALA A 1 94 ? 17.231 -1.835 -18.629 1.00 89.75 94 ALA A O 1
ATOM 721 N N . ASN A 1 95 ? 17.414 -3.789 -17.537 1.00 93.25 95 ASN A N 1
ATOM 722 C CA . ASN A 1 95 ? 18.448 -3.373 -16.588 1.00 93.25 95 ASN A CA 1
ATOM 723 C C . ASN A 1 95 ? 18.076 -2.093 -15.808 1.00 93.25 95 ASN A C 1
ATOM 725 O O . ASN A 1 95 ? 18.905 -1.203 -15.602 1.00 93.25 95 ASN A O 1
ATOM 729 N N . VAL A 1 96 ? 16.815 -1.988 -15.380 1.00 93.19 96 VAL A N 1
ATOM 730 C CA . VAL A 1 96 ? 16.312 -0.829 -14.631 1.00 93.19 96 VAL A CA 1
ATOM 731 C C . VAL A 1 96 ? 16.084 -1.202 -13.180 1.00 93.19 96 VAL A C 1
ATOM 733 O O . VAL A 1 96 ? 15.464 -2.219 -12.873 1.00 93.19 96 VAL A O 1
ATOM 736 N N . ARG A 1 97 ? 16.571 -0.350 -12.284 1.00 94.94 97 ARG A N 1
ATOM 737 C CA . ARG A 1 97 ? 16.273 -0.374 -10.857 1.00 94.94 97 ARG A CA 1
ATOM 738 C C . ARG A 1 97 ? 15.779 0.996 -10.428 1.00 94.94 97 ARG A C 1
ATOM 740 O O . ARG A 1 97 ? 16.301 2.014 -10.890 1.00 94.94 97 ARG A O 1
ATOM 747 N N . THR A 1 98 ? 14.801 1.012 -9.539 1.00 94.25 98 THR A N 1
ATOM 748 C CA . THR A 1 98 ? 14.258 2.217 -8.923 1.00 94.25 98 THR A CA 1
ATOM 749 C C . THR A 1 98 ? 14.239 2.070 -7.417 1.00 94.25 98 THR A C 1
ATOM 751 O O . THR A 1 98 ? 14.060 0.969 -6.904 1.00 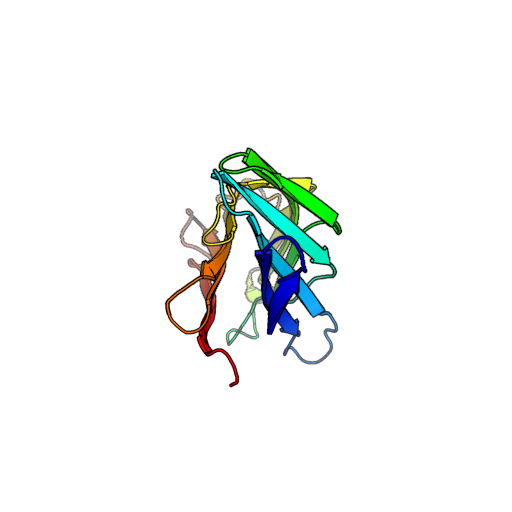94.25 98 THR A O 1
ATOM 754 N N . TRP A 1 99 ? 14.436 3.167 -6.700 1.00 94.25 99 TRP A N 1
ATOM 755 C CA . TRP A 1 99 ? 14.351 3.173 -5.245 1.00 94.25 99 TRP A CA 1
ATOM 756 C C . TRP A 1 99 ? 13.962 4.542 -4.729 1.00 94.25 99 TRP A C 1
ATOM 758 O O . TRP A 1 99 ? 14.199 5.576 -5.364 1.00 94.25 99 TRP A O 1
ATOM 768 N N . THR A 1 100 ? 13.380 4.531 -3.545 1.00 92.00 100 THR A N 1
ATOM 769 C CA . THR A 1 100 ? 12.948 5.724 -2.835 1.00 92.00 100 THR A CA 1
ATOM 770 C C . THR A 1 100 ? 13.416 5.612 -1.398 1.00 92.00 100 THR A C 1
ATOM 772 O O . THR A 1 100 ? 13.638 4.518 -0.884 1.00 92.00 100 THR A O 1
ATOM 775 N N . SER A 1 101 ? 13.629 6.753 -0.757 1.00 84.75 101 SER A N 1
ATOM 776 C CA . SER A 1 101 ? 14.157 6.792 0.601 1.00 84.75 101 SER A CA 1
ATOM 777 C C . SER A 1 101 ? 13.308 7.740 1.421 1.00 84.75 101 SER A C 1
ATOM 779 O O . SER A 1 101 ? 13.347 8.943 1.181 1.00 84.75 101 SER A O 1
ATOM 781 N N . TRP A 1 102 ? 12.579 7.192 2.396 1.00 80.56 102 TRP A N 1
ATOM 782 C CA . TRP A 1 102 ? 11.884 7.961 3.433 1.00 80.56 102 TRP A CA 1
ATOM 783 C C . TRP A 1 102 ? 10.887 9.001 2.898 1.00 80.56 102 TRP A C 1
ATOM 785 O O . TRP A 1 102 ? 10.831 10.123 3.395 1.00 80.56 102 TRP A O 1
ATOM 795 N N . HIS A 1 103 ? 10.091 8.632 1.894 1.00 88.56 103 HIS A N 1
ATOM 796 C CA . HIS A 1 103 ? 8.990 9.474 1.415 1.00 88.56 103 HIS A CA 1
ATOM 797 C C . HIS A 1 103 ? 7.713 9.241 2.232 1.00 88.56 103 HIS A C 1
ATOM 799 O O . HIS A 1 103 ? 7.662 8.323 3.047 1.00 88.56 103 HIS A O 1
ATOM 805 N N . GLY A 1 104 ? 6.688 10.070 2.024 1.00 90.44 104 GLY A N 1
ATOM 806 C CA . GLY A 1 104 ? 5.427 10.005 2.762 1.00 90.44 104 GLY A CA 1
ATOM 807 C C . GLY A 1 104 ? 4.381 9.097 2.123 1.00 90.44 104 GLY A C 1
ATOM 808 O O . GLY A 1 104 ? 4.067 9.230 0.943 1.00 90.44 104 GLY A O 1
ATOM 809 N N . LEU A 1 105 ? 3.846 8.183 2.928 1.00 93.00 105 LEU A N 1
ATOM 810 C CA . LEU A 1 105 ? 2.539 7.567 2.761 1.00 93.00 105 LEU A CA 1
ATOM 811 C C . LEU A 1 105 ? 1.564 8.414 3.581 1.00 93.00 105 LEU A C 1
ATOM 813 O O . LEU A 1 105 ? 1.498 8.305 4.807 1.00 93.00 105 LEU A O 1
ATOM 817 N N . ASP A 1 106 ? 0.870 9.305 2.890 1.00 95.38 106 ASP A N 1
ATOM 818 C CA . ASP A 1 106 ? 0.107 10.398 3.470 1.00 95.38 106 ASP A CA 1
ATOM 819 C C . ASP A 1 106 ? -1.394 10.168 3.333 1.00 95.38 106 ASP A C 1
ATOM 821 O O . ASP A 1 106 ? -1.875 9.583 2.361 1.00 95.38 106 ASP A O 1
ATOM 825 N N . GLY A 1 107 ? -2.161 10.668 4.292 1.00 94.31 107 GLY A N 1
ATOM 826 C CA . GLY A 1 107 ? -3.612 10.651 4.193 1.00 94.31 107 GLY A CA 1
ATOM 827 C C . GLY A 1 107 ? -4.280 10.930 5.521 1.00 94.31 107 GLY A C 1
ATOM 828 O O . GLY A 1 107 ? -3.807 11.752 6.306 1.00 94.31 107 GLY A O 1
ATOM 829 N N . THR A 1 108 ? -5.401 10.265 5.762 1.00 92.44 108 THR A N 1
ATOM 830 C CA . THR A 1 108 ? -6.223 10.495 6.949 1.00 92.44 108 THR A CA 1
ATOM 831 C C . THR A 1 108 ? -6.754 9.190 7.513 1.00 92.44 108 THR A C 1
ATOM 833 O O . THR A 1 108 ? -6.811 8.151 6.844 1.00 92.44 108 THR A O 1
ATOM 836 N N . SER A 1 109 ? -7.172 9.273 8.770 1.00 89.50 109 SER A N 1
ATOM 837 C CA . SER A 1 109 ? -8.056 8.290 9.373 1.00 89.50 109 SER A CA 1
ATOM 838 C C . SER A 1 109 ? -9.284 8.972 9.958 1.00 89.50 109 SER A C 1
ATOM 840 O O . SER A 1 109 ? -9.260 10.152 10.325 1.00 89.50 109 SER A O 1
ATOM 842 N N . ASP A 1 110 ? -10.366 8.217 10.023 1.00 86.00 110 ASP A N 1
ATOM 843 C CA . ASP A 1 110 ? -11.621 8.632 10.627 1.00 86.00 110 ASP A CA 1
ATOM 844 C C . ASP A 1 110 ? -12.297 7.433 11.303 1.00 86.00 110 ASP A C 1
ATOM 846 O O . ASP A 1 110 ? -11.711 6.356 11.447 1.00 86.00 110 ASP A O 1
ATOM 850 N N . CYS A 1 111 ? -13.541 7.625 11.737 1.00 85.56 111 CYS A N 1
ATOM 851 C CA . CYS A 1 111 ? -14.318 6.577 12.385 1.00 85.56 111 CYS A CA 1
ATOM 852 C C . CYS A 1 111 ? -14.664 5.407 11.442 1.00 85.56 111 CYS A C 1
ATOM 854 O O . CYS A 1 111 ? -15.199 4.399 11.901 1.00 85.56 111 CYS A O 1
ATOM 856 N N . GLU A 1 112 ? -14.398 5.538 10.146 1.00 87.38 112 GLU A N 1
ATOM 857 C CA . GLU A 1 112 ? -14.621 4.510 9.140 1.00 87.38 112 GLU A CA 1
ATOM 858 C C . GLU A 1 112 ? -13.305 3.882 8.668 1.00 87.38 112 GLU A C 1
ATOM 860 O O . GLU A 1 112 ? -13.343 2.955 7.874 1.00 87.38 112 GLU A O 1
ATOM 865 N N . GLY A 1 113 ? -12.141 4.294 9.179 1.00 90.12 113 GLY A N 1
ATOM 866 C CA . GLY A 1 113 ? -10.883 3.572 8.990 1.00 90.12 113 GLY A CA 1
ATOM 867 C C . GLY A 1 113 ? -9.735 4.441 8.488 1.00 90.12 113 GLY A C 1
ATOM 868 O O . GLY A 1 113 ? -9.438 5.484 9.066 1.00 90.12 113 GLY A O 1
ATOM 869 N N . LEU A 1 114 ? -9.024 3.956 7.469 1.00 93.31 114 LEU A N 1
ATOM 870 C CA . LEU A 1 114 ? -7.734 4.467 7.008 1.00 93.31 114 LEU A CA 1
ATOM 871 C C . LEU A 1 114 ? -7.699 4.599 5.482 1.00 93.31 114 LEU A C 1
ATOM 873 O O . LEU A 1 114 ? -8.086 3.678 4.758 1.00 93.31 114 LEU A O 1
ATOM 877 N N . SER A 1 115 ? -7.160 5.715 4.992 1.00 94.75 115 SER A N 1
ATOM 878 C CA . SER A 1 115 ? -6.836 5.908 3.579 1.00 94.75 115 SER A CA 1
ATOM 879 C C . SER A 1 115 ? -5.508 6.632 3.453 1.00 94.75 115 SER A C 1
ATOM 881 O O . SER A 1 115 ? -5.413 7.799 3.829 1.00 94.75 115 SER A O 1
ATOM 883 N N . LEU A 1 116 ? -4.511 5.963 2.880 1.00 95.25 116 LEU A N 1
ATOM 884 C CA . LEU A 1 116 ? -3.190 6.526 2.650 1.00 95.25 116 LEU A CA 1
ATOM 885 C C . LEU A 1 116 ? -2.734 6.342 1.204 1.00 95.25 116 LEU A C 1
ATOM 887 O O . LEU A 1 116 ? -3.029 5.328 0.565 1.00 95.25 116 LEU A O 1
ATOM 891 N N . ILE A 1 117 ? -1.984 7.321 0.710 1.00 95.69 117 ILE A N 1
ATOM 892 C CA . ILE A 1 117 ? -1.415 7.355 -0.632 1.00 95.69 117 ILE A CA 1
ATOM 893 C C . ILE A 1 117 ? 0.029 7.849 -0.595 1.00 95.69 117 ILE A C 1
ATOM 895 O O . ILE A 1 117 ? 0.392 8.718 0.189 1.00 95.69 117 ILE A O 1
ATOM 899 N N . ALA A 1 118 ? 0.855 7.302 -1.469 1.00 94.06 118 ALA A N 1
ATOM 900 C CA . ALA A 1 118 ? 2.196 7.782 -1.744 1.00 94.06 118 ALA A CA 1
ATOM 901 C C . ALA A 1 118 ? 2.342 7.888 -3.258 1.00 94.06 118 ALA A C 1
ATOM 903 O O . ALA A 1 118 ? 1.864 7.026 -3.995 1.00 94.06 118 ALA A O 1
ATOM 904 N N . SER A 1 119 ? 2.974 8.954 -3.736 1.00 92.88 119 SER A N 1
ATOM 905 C CA . SER A 1 119 ? 3.302 9.117 -5.150 1.00 92.88 119 SER A CA 1
ATOM 906 C C . SER A 1 119 ? 4.553 9.959 -5.280 1.00 92.88 119 SER A C 1
ATOM 908 O O . SER A 1 119 ? 4.638 11.046 -4.706 1.00 92.88 119 SER A O 1
ATOM 910 N N . GLN A 1 120 ? 5.537 9.463 -6.022 1.00 91.88 120 GLN A N 1
ATOM 911 C CA . GLN A 1 120 ? 6.786 10.187 -6.199 1.00 91.88 120 GLN A CA 1
ATOM 912 C C . GLN A 1 120 ? 7.526 9.794 -7.469 1.00 91.88 120 GLN A C 1
ATOM 914 O O . GLN A 1 120 ? 7.296 8.747 -8.075 1.00 91.88 120 GLN A O 1
ATOM 919 N N . LYS A 1 121 ? 8.518 10.617 -7.797 1.00 93.25 121 LYS A N 1
ATOM 920 C CA . LYS A 1 121 ? 9.564 10.267 -8.747 1.00 93.25 121 LYS A CA 1
ATOM 921 C C . LYS A 1 121 ? 10.680 9.501 -8.020 1.00 93.25 121 LYS A C 1
ATOM 923 O O . LYS A 1 121 ? 11.362 10.108 -7.193 1.00 93.25 121 LYS A O 1
ATOM 928 N N . PRO A 1 122 ? 10.897 8.205 -8.301 1.00 93.19 122 PRO A N 1
ATOM 929 C CA . PRO A 1 122 ? 11.963 7.458 -7.661 1.00 93.19 122 PRO A CA 1
ATOM 930 C C . PRO A 1 122 ? 13.337 7.820 -8.231 1.00 93.19 122 PRO A C 1
ATOM 932 O O . PRO A 1 122 ? 13.472 8.288 -9.367 1.00 93.19 122 PRO A O 1
ATOM 935 N N . SER A 1 123 ? 14.377 7.532 -7.453 1.00 94.94 123 SER A N 1
ATOM 936 C CA . SER A 1 123 ? 15.741 7.446 -7.980 1.00 94.94 123 SER A CA 1
ATOM 937 C C . SER A 1 123 ? 15.871 6.227 -8.893 1.00 94.94 123 SER A C 1
ATOM 939 O O . SER A 1 123 ? 15.118 5.263 -8.753 1.00 94.94 123 SER A O 1
ATOM 941 N N . SER A 1 124 ? 16.822 6.254 -9.830 1.00 95.25 124 SER A N 1
ATOM 942 C CA . SER A 1 124 ? 17.090 5.127 -10.728 1.00 95.25 124 SER A CA 1
ATOM 943 C C . SER A 1 124 ? 18.558 5.047 -11.137 1.00 95.25 124 SER A C 1
ATOM 945 O O . SER A 1 124 ? 19.275 6.045 -11.114 1.00 95.25 124 SER A O 1
ATOM 947 N N . ASN A 1 125 ? 18.993 3.854 -11.550 1.00 96.06 125 ASN A N 1
ATOM 948 C CA . ASN A 1 125 ? 20.286 3.638 -12.203 1.00 96.06 125 ASN A CA 1
ATOM 949 C C . ASN A 1 125 ? 20.307 4.112 -13.670 1.00 96.06 125 ASN A C 1
ATOM 951 O O . ASN A 1 125 ? 21.378 4.191 -14.269 1.00 96.06 125 ASN A O 1
ATOM 955 N N . VAL A 1 126 ? 19.146 4.402 -14.260 1.00 93.00 126 VAL A N 1
ATOM 956 C CA . VAL A 1 126 ? 19.029 4.943 -15.619 1.00 93.00 126 VAL A CA 1
ATOM 957 C C . VAL A 1 126 ? 19.222 6.463 -15.580 1.00 93.00 126 VAL A C 1
ATOM 959 O O . VAL A 1 126 ? 18.625 7.116 -14.724 1.00 93.00 126 VAL A O 1
ATOM 962 N N . PRO A 1 127 ? 20.002 7.064 -16.498 1.00 88.19 127 PRO A N 1
ATOM 963 C CA . PRO A 1 127 ? 20.132 8.515 -16.580 1.00 88.19 127 PRO A CA 1
ATOM 964 C C . PRO A 1 127 ? 18.825 9.167 -17.052 1.00 88.19 127 PRO A C 1
ATOM 966 O O . PRO A 1 127 ? 18.204 8.714 -18.011 1.00 88.19 127 PRO A O 1
ATOM 969 N N . ASN A 1 128 ? 18.441 10.271 -16.405 1.00 86.38 128 ASN A N 1
ATOM 970 C CA . ASN A 1 128 ? 17.233 11.052 -16.707 1.00 86.38 128 ASN A CA 1
ATOM 971 C C . ASN A 1 128 ? 15.938 10.212 -16.779 1.00 86.38 128 ASN A C 1
ATOM 973 O O . ASN A 1 128 ? 15.214 10.280 -17.776 1.00 86.38 128 ASN A O 1
ATOM 977 N N . PRO A 1 129 ? 15.612 9.430 -15.732 1.00 88.12 129 PRO A N 1
ATOM 978 C CA . PRO A 1 129 ? 14.421 8.599 -15.738 1.00 88.12 129 PRO A CA 1
ATOM 979 C C . PRO A 1 129 ? 13.163 9.476 -15.685 1.00 88.12 129 PRO A C 1
ATOM 981 O O . PRO A 1 129 ? 13.107 10.482 -14.963 1.00 88.12 129 PRO A O 1
ATOM 984 N N . SER A 1 130 ? 12.131 9.063 -16.419 1.00 92.00 130 SER A N 1
ATOM 985 C CA . SER A 1 130 ? 10.780 9.632 -16.337 1.00 92.00 130 SER A CA 1
ATOM 986 C C . SER A 1 130 ? 9.833 8.636 -15.667 1.00 92.00 130 SER A C 1
ATOM 988 O O . SER A 1 130 ? 8.765 8.316 -16.182 1.00 92.00 130 SER A O 1
ATOM 990 N N . PHE A 1 131 ? 10.292 8.079 -14.546 1.00 94.12 131 PHE A N 1
ATOM 991 C CA . PHE A 1 131 ? 9.556 7.081 -13.782 1.00 94.12 131 PHE A CA 1
ATOM 992 C C . PHE A 1 131 ? 8.768 7.730 -12.651 1.00 94.12 131 PHE A C 1
ATOM 994 O O . PHE A 1 131 ? 9.202 8.741 -12.096 1.00 94.12 131 PHE A O 1
ATOM 1001 N N . PHE A 1 132 ? 7.655 7.107 -12.283 1.00 93.50 132 PHE A N 1
ATOM 1002 C CA . PHE A 1 132 ? 6.876 7.425 -11.092 1.00 93.50 132 PHE A CA 1
ATOM 1003 C C . PHE A 1 132 ? 6.462 6.133 -10.400 1.00 93.50 132 PHE A C 1
ATOM 1005 O O . PHE A 1 132 ? 6.106 5.162 -11.069 1.00 93.50 132 PHE A O 1
ATOM 1012 N N . THR A 1 133 ? 6.501 6.120 -9.072 1.00 92.12 133 THR A N 1
ATOM 1013 C CA . THR A 1 133 ? 5.916 5.043 -8.273 1.00 92.12 133 THR A CA 1
ATOM 1014 C C . THR A 1 133 ? 4.789 5.590 -7.422 1.00 92.12 133 THR A C 1
ATOM 1016 O O . THR A 1 133 ? 4.831 6.741 -6.983 1.00 92.12 133 THR A O 1
ATOM 1019 N N . GLY A 1 134 ? 3.763 4.769 -7.233 1.00 92.38 134 GLY A N 1
ATOM 1020 C CA . GLY A 1 134 ? 2.607 5.093 -6.418 1.00 92.38 134 GLY A CA 1
ATOM 1021 C C . GLY A 1 134 ? 2.187 3.908 -5.564 1.00 92.38 134 GLY A C 1
ATOM 1022 O O . GLY A 1 134 ? 2.255 2.757 -6.002 1.00 92.38 134 GLY A O 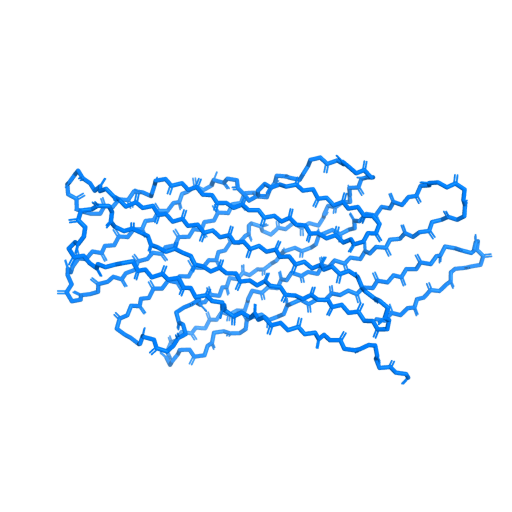1
ATOM 1023 N N . GLN A 1 135 ? 1.755 4.192 -4.343 1.00 92.00 135 GLN A N 1
ATOM 1024 C CA . GLN A 1 135 ? 1.187 3.212 -3.429 1.00 92.00 135 GLN A CA 1
ATOM 1025 C C . GLN A 1 135 ? -0.125 3.746 -2.873 1.00 92.00 135 GLN A C 1
ATOM 1027 O O . GLN A 1 135 ? -0.251 4.935 -2.582 1.00 92.00 135 GLN A O 1
ATOM 1032 N N . GLN A 1 136 ? -1.100 2.863 -2.716 1.00 93.94 136 GLN A N 1
ATOM 1033 C CA . GLN A 1 136 ? -2.361 3.178 -2.062 1.00 93.94 136 GLN A CA 1
ATOM 1034 C C . GLN A 1 136 ? -2.696 2.077 -1.069 1.00 93.94 136 GLN A C 1
ATOM 1036 O O . GLN A 1 136 ? -2.548 0.897 -1.381 1.00 93.94 136 GLN A O 1
ATOM 1041 N N . LEU A 1 137 ? -3.154 2.481 0.111 1.00 94.19 137 LEU A N 1
ATOM 1042 C CA . LEU A 1 137 ? -3.592 1.608 1.188 1.00 94.19 137 LEU A CA 1
ATOM 1043 C C . LEU A 1 137 ? -4.911 2.136 1.739 1.00 94.19 137 LEU A C 1
ATOM 1045 O O . LEU A 1 137 ? -4.974 3.244 2.269 1.00 94.19 137 LEU A O 1
ATOM 1049 N N . ILE A 1 138 ? -5.957 1.329 1.628 1.00 94.62 138 ILE A N 1
ATOM 1050 C CA . ILE A 1 138 ? -7.283 1.643 2.150 1.00 94.62 138 ILE A CA 1
ATOM 1051 C C . ILE A 1 138 ? -7.747 0.479 3.015 1.00 94.62 138 ILE A C 1
ATOM 1053 O O . ILE A 1 138 ? -7.683 -0.677 2.597 1.00 94.62 138 ILE A O 1
ATOM 1057 N N . ILE A 1 139 ? -8.228 0.807 4.211 1.00 94.38 139 ILE A N 1
ATOM 1058 C CA . ILE A 1 139 ? -8.934 -0.101 5.114 1.00 94.38 139 ILE A CA 1
ATOM 1059 C C . ILE A 1 139 ? -10.169 0.650 5.585 1.00 94.38 139 ILE A C 1
ATOM 1061 O O . ILE A 1 139 ? -10.040 1.579 6.379 1.00 94.38 139 ILE A O 1
ATOM 1065 N N . LYS A 1 140 ? -11.347 0.291 5.079 1.00 93.06 140 LYS A N 1
ATOM 1066 C CA . LYS A 1 140 ? -12.593 0.995 5.393 1.00 93.06 140 LYS A CA 1
ATOM 1067 C C . LYS A 1 140 ? -13.622 0.067 6.001 1.00 93.06 140 LYS A C 1
ATOM 1069 O O . LYS A 1 140 ? -13.866 -1.021 5.497 1.00 93.06 140 LYS A O 1
ATOM 1074 N N . HIS A 1 141 ? -14.212 0.507 7.093 1.00 89.88 141 HIS A N 1
ATOM 1075 C CA . HIS A 1 141 ? -15.340 -0.131 7.725 1.00 89.88 141 HIS A CA 1
ATOM 1076 C C . HIS A 1 141 ? -16.546 -0.086 6.780 1.00 89.88 141 HIS A C 1
ATOM 1078 O O . H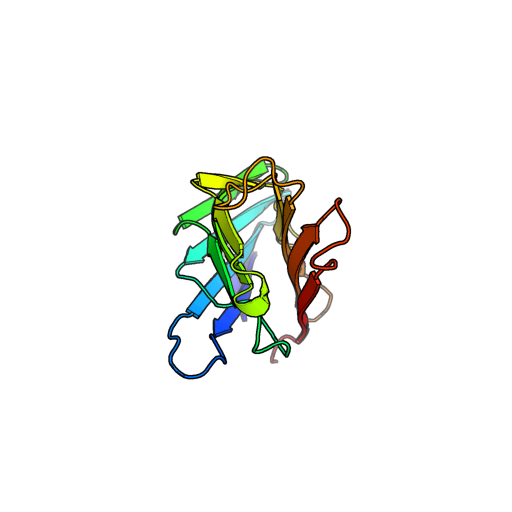IS A 1 141 ? -16.752 0.880 6.041 1.00 89.88 141 HIS A O 1
ATOM 1084 N N . ARG A 1 142 ? -17.338 -1.154 6.807 1.00 88.06 142 ARG A N 1
ATOM 1085 C CA . ARG A 1 142 ? -18.643 -1.226 6.156 1.00 88.06 142 ARG A CA 1
ATOM 1086 C C . ARG A 1 142 ? -19.590 -2.071 6.996 1.00 88.06 142 ARG A C 1
ATOM 1088 O O . ARG A 1 142 ? -19.161 -2.830 7.863 1.00 88.06 142 ARG A O 1
ATOM 1095 N N . ASP A 1 143 ? -20.876 -2.030 6.676 1.00 84.00 143 ASP A N 1
ATOM 1096 C CA . ASP A 1 143 ? -21.862 -2.868 7.358 1.00 84.00 143 ASP A CA 1
ATOM 1097 C C . ASP A 1 143 ? -21.494 -4.361 7.274 1.00 84.00 143 ASP A C 1
ATOM 1099 O O . ASP A 1 143 ? -21.473 -4.966 6.194 1.00 84.00 143 ASP A O 1
ATOM 1103 N N . GLY A 1 144 ? -21.204 -4.949 8.437 1.00 82.94 144 GLY A N 1
ATOM 1104 C CA . GLY A 1 144 ? -20.854 -6.362 8.586 1.00 82.94 144 GLY A CA 1
ATOM 1105 C C . GLY A 1 144 ? -19.410 -6.720 8.223 1.00 82.94 144 GLY A C 1
ATOM 1106 O O . GLY A 1 144 ? -19.134 -7.901 8.017 1.00 82.94 144 GLY A O 1
ATOM 1107 N N . GLY A 1 145 ? -18.490 -5.755 8.112 1.00 89.75 145 GLY A N 1
ATOM 1108 C CA . GLY A 1 145 ? -17.079 -6.064 7.894 1.00 89.75 145 GLY A CA 1
ATOM 1109 C C . GLY A 1 145 ? -16.226 -4.884 7.435 1.00 89.75 145 GLY A C 1
ATOM 1110 O O . GLY A 1 145 ? -16.414 -3.746 7.854 1.00 89.75 145 GLY A O 1
ATOM 1111 N N . TRP A 1 146 ? -15.255 -5.176 6.569 1.00 92.81 146 TRP A N 1
ATOM 1112 C CA . TRP A 1 146 ? -14.224 -4.226 6.153 1.00 92.81 146 TRP A CA 1
ATOM 1113 C C . TRP A 1 146 ? -13.827 -4.414 4.692 1.00 92.81 146 TRP A C 1
ATOM 1115 O O . TRP A 1 146 ? -13.617 -5.540 4.240 1.00 92.81 146 TRP A O 1
ATOM 1125 N N . ASP A 1 147 ? -13.688 -3.310 3.972 1.00 93.44 147 ASP A N 1
ATOM 1126 C CA . ASP A 1 147 ? -13.102 -3.250 2.640 1.00 93.44 147 ASP A CA 1
ATOM 1127 C C . ASP A 1 147 ? -11.612 -2.936 2.722 1.00 93.44 147 ASP A C 1
ATOM 1129 O O . ASP A 1 147 ? -11.172 -2.099 3.517 1.00 93.44 147 ASP A O 1
ATOM 1133 N N . TYR A 1 148 ? -10.838 -3.598 1.868 1.00 93.44 148 TYR A N 1
ATOM 1134 C CA . TYR A 1 148 ? -9.391 -3.449 1.807 1.00 93.44 148 TYR A CA 1
ATOM 1135 C C . TYR A 1 148 ? -8.946 -3.239 0.371 1.00 93.44 148 TYR A C 1
ATOM 1137 O O . TYR A 1 148 ? -9.414 -3.927 -0.539 1.00 93.44 148 TYR A O 1
ATOM 1145 N N . LEU A 1 149 ? -7.990 -2.335 0.190 1.00 93.25 149 LEU A N 1
ATOM 1146 C CA . LEU A 1 149 ? -7.283 -2.140 -1.067 1.00 93.25 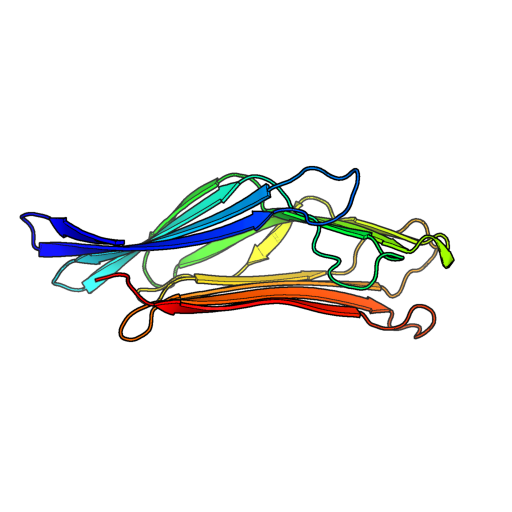149 LEU A CA 1
ATOM 1147 C C . LEU A 1 149 ? -5.813 -1.857 -0.777 1.00 93.25 149 LEU A C 1
ATOM 1149 O O . LEU A 1 149 ? -5.492 -0.952 -0.007 1.00 93.25 149 LEU A O 1
ATOM 1153 N N . VAL A 1 150 ? -4.927 -2.601 -1.431 1.00 92.31 150 VAL A N 1
ATOM 1154 C CA . VAL A 1 150 ? -3.527 -2.212 -1.595 1.00 92.31 150 VAL A CA 1
ATOM 1155 C C . VAL A 1 150 ? -3.205 -2.233 -3.072 1.00 92.31 150 VAL A C 1
ATOM 1157 O O . VAL A 1 150 ? -3.271 -3.288 -3.704 1.00 92.31 150 VAL A O 1
ATOM 1160 N N . THR A 1 151 ? -2.809 -1.085 -3.601 1.00 91.56 151 THR A N 1
ATOM 1161 C CA . THR A 1 151 ? -2.425 -0.942 -5.004 1.00 91.56 151 THR A CA 1
ATOM 1162 C C . THR A 1 151 ? -0.979 -0.479 -5.087 1.00 91.56 151 THR A C 1
ATOM 1164 O O . THR A 1 151 ? -0.553 0.405 -4.342 1.00 91.56 151 THR A O 1
ATOM 1167 N N . TYR A 1 152 ? -0.231 -1.065 -6.020 1.00 90.69 152 TYR A N 1
ATOM 1168 C CA . TYR A 1 152 ? 1.085 -0.581 -6.424 1.00 90.69 152 TYR A CA 1
ATOM 1169 C C . TYR A 1 152 ? 1.050 -0.110 -7.870 1.00 90.69 152 TYR A C 1
ATOM 1171 O O . TYR A 1 152 ? 0.451 -0.753 -8.740 1.00 90.69 152 TYR A O 1
ATOM 1179 N N . GLN A 1 153 ? 1.727 1.000 -8.128 1.00 91.19 153 GLN A N 1
ATOM 1180 C CA . GLN A 1 153 ? 1.848 1.596 -9.444 1.00 91.19 153 GLN A CA 1
ATOM 1181 C C . GLN A 1 153 ? 3.313 1.894 -9.744 1.00 91.19 153 GLN A C 1
ATOM 1183 O O . GLN A 1 153 ? 4.022 2.484 -8.935 1.00 91.19 153 GLN A O 1
ATOM 1188 N N . PHE A 1 154 ? 3.738 1.520 -10.942 1.00 91.75 154 PHE A N 1
ATOM 1189 C CA . PHE A 1 154 ? 4.955 1.988 -11.581 1.00 91.75 154 PHE A CA 1
ATOM 1190 C C . PHE A 1 154 ? 4.565 2.551 -12.946 1.00 91.75 154 PHE A C 1
ATOM 1192 O O . PHE A 1 154 ? 3.896 1.884 -13.736 1.00 91.75 154 PHE A O 1
ATOM 1199 N N . GLN A 1 155 ? 4.971 3.777 -13.234 1.00 92.56 155 GLN A N 1
ATOM 1200 C CA . GLN A 1 155 ? 4.709 4.429 -14.508 1.00 92.56 155 GLN A CA 1
ATOM 1201 C C . GLN A 1 155 ? 6.028 4.834 -15.147 1.00 92.56 155 GLN A C 1
ATOM 1203 O O . GLN A 1 155 ? 6.920 5.348 -14.473 1.00 92.56 155 GLN A O 1
ATOM 1208 N N . ASP A 1 156 ? 6.131 4.620 -16.453 1.00 92.31 156 ASP A N 1
ATOM 1209 C CA . ASP A 1 156 ? 7.225 5.117 -17.276 1.00 92.31 156 ASP A CA 1
ATOM 1210 C C . ASP A 1 156 ? 6.650 6.055 -18.331 1.00 92.31 156 ASP A C 1
ATOM 1212 O O . ASP A 1 156 ? 6.145 5.621 -19.368 1.00 92.31 156 ASP A O 1
ATOM 1216 N N . SER A 1 157 ? 6.768 7.358 -18.088 1.00 89.94 157 SER A N 1
ATOM 1217 C CA . SER A 1 157 ? 6.251 8.381 -18.996 1.00 89.94 157 SER A CA 1
ATOM 1218 C C . SER A 1 157 ? 6.998 8.431 -20.333 1.00 89.94 157 SER A C 1
ATOM 1220 O O . SER A 1 157 ? 6.546 9.112 -21.250 1.00 89.94 157 SER A O 1
ATOM 1222 N N . SER A 1 158 ? 8.133 7.730 -20.477 1.00 87.56 158 SER A N 1
ATOM 1223 C CA . SER A 1 158 ? 8.793 7.556 -21.778 1.00 87.56 158 SER A CA 1
ATOM 1224 C C . SER A 1 158 ? 8.159 6.457 -22.640 1.00 87.56 158 SER A C 1
ATOM 1226 O O . SER A 1 158 ? 8.440 6.389 -23.836 1.00 87.56 158 SER A O 1
ATOM 1228 N N . GLY A 1 159 ? 7.320 5.598 -22.046 1.00 84.38 159 GLY A N 1
ATOM 1229 C CA . GLY A 1 159 ? 6.615 4.506 -22.719 1.00 84.38 159 GLY A CA 1
ATOM 1230 C C . GLY A 1 159 ? 7.476 3.289 -23.070 1.00 84.38 159 GLY A C 1
ATOM 1231 O O . GLY A 1 159 ? 6.976 2.363 -23.703 1.00 84.38 159 GLY A O 1
ATOM 1232 N N . LYS A 1 160 ? 8.753 3.251 -22.669 1.00 86.25 160 LYS A N 1
ATOM 1233 C CA . LYS A 1 160 ? 9.700 2.192 -23.062 1.00 86.25 160 LYS A CA 1
ATOM 1234 C C . LYS A 1 160 ? 9.520 0.903 -22.267 1.00 86.25 160 LYS A C 1
ATOM 1236 O O . LYS A 1 160 ? 9.717 -0.180 -22.808 1.00 86.25 160 LYS A O 1
ATOM 1241 N N . LEU A 1 161 ? 9.177 1.019 -20.987 1.00 87.69 161 LEU A N 1
ATOM 1242 C CA . LEU A 1 161 ? 9.025 -0.113 -20.064 1.00 87.69 161 LEU A CA 1
ATOM 1243 C C . LEU A 1 161 ? 7.560 -0.526 -19.874 1.00 87.69 161 LEU A C 1
ATOM 1245 O O . LEU A 1 161 ? 7.273 -1.604 -19.341 1.00 87.69 161 LEU A O 1
ATOM 1249 N N . GLY A 1 162 ? 6.640 0.335 -20.313 1.00 85.56 162 GLY A N 1
ATOM 1250 C CA . GLY A 1 162 ? 5.212 0.213 -20.064 1.00 85.56 162 GLY A CA 1
ATOM 1251 C C . GLY A 1 162 ? 4.843 0.487 -18.605 1.00 85.56 162 GLY A C 1
ATOM 1252 O O . GLY A 1 162 ? 5.634 0.290 -17.677 1.00 85.56 162 GLY A O 1
ATOM 1253 N N . ASN A 1 163 ? 3.604 0.925 -18.407 1.00 88.38 163 ASN A N 1
ATOM 1254 C CA . ASN A 1 163 ? 3.057 1.134 -17.075 1.00 88.38 163 ASN A CA 1
ATOM 1255 C C . ASN A 1 163 ? 2.684 -0.204 -16.435 1.00 88.38 163 ASN A C 1
ATOM 1257 O O . ASN A 1 163 ? 2.275 -1.150 -17.106 1.00 88.38 163 ASN A O 1
ATOM 1261 N N . TYR A 1 164 ? 2.797 -0.254 -15.118 1.00 85.81 164 TYR A N 1
ATOM 1262 C CA . TYR A 1 164 ? 2.379 -1.365 -14.288 1.00 85.81 164 TYR A CA 1
ATOM 1263 C C . TYR A 1 164 ? 1.476 -0.818 -13.186 1.00 85.81 164 TYR A C 1
ATOM 1265 O O . TYR A 1 164 ? 1.848 0.080 -12.437 1.00 85.81 164 TYR A O 1
ATOM 1273 N N . THR A 1 165 ? 0.255 -1.326 -13.102 1.00 88.06 165 THR A N 1
ATOM 1274 C CA . THR A 1 165 ? -0.684 -1.025 -12.020 1.00 88.06 165 THR A CA 1
ATOM 1275 C C . THR A 1 165 ? -1.279 -2.339 -11.573 1.00 88.06 165 THR A C 1
ATOM 1277 O O . THR A 1 165 ? -1.730 -3.131 -12.402 1.00 88.06 165 THR A O 1
ATOM 1280 N N . LYS A 1 166 ? -1.227 -2.592 -10.270 1.00 82.88 166 LYS A N 1
ATOM 1281 C CA . LYS A 1 166 ? -1.654 -3.861 -9.701 1.00 82.88 166 LYS A CA 1
ATOM 1282 C C . LYS A 1 166 ? -2.390 -3.623 -8.399 1.00 82.88 166 LYS A C 1
ATOM 1284 O O . LYS A 1 166 ? -1.814 -3.069 -7.465 1.00 82.88 166 LYS A O 1
ATOM 1289 N N . ASP A 1 167 ? -3.602 -4.151 -8.328 1.00 86.44 167 ASP A N 1
ATOM 1290 C CA . ASP A 1 167 ? -4.269 -4.399 -7.058 1.00 86.44 167 ASP A CA 1
ATOM 1291 C C . ASP A 1 167 ? -3.626 -5.641 -6.439 1.00 86.44 167 ASP A C 1
ATOM 1293 O O . ASP A 1 167 ? -3.808 -6.768 -6.906 1.00 86.44 167 ASP A O 1
ATOM 1297 N N . VAL A 1 168 ? -2.776 -5.408 -5.441 1.00 85.75 168 VAL A N 1
ATOM 1298 C CA . VAL A 1 168 ? -2.046 -6.448 -4.705 1.00 85.75 168 VAL A CA 1
ATOM 1299 C C . VAL A 1 168 ? -3.026 -7.242 -3.849 1.00 85.75 168 VAL A C 1
ATOM 1301 O O . VAL A 1 168 ? -2.982 -8.469 -3.815 1.00 85.75 168 VAL A O 1
ATOM 1304 N N . ILE A 1 169 ? -3.935 -6.527 -3.192 1.00 86.81 169 ILE A N 1
ATOM 1305 C CA . ILE A 1 169 ? -5.114 -7.079 -2.537 1.00 86.81 169 ILE A CA 1
ATOM 1306 C C . ILE A 1 169 ? -6.272 -6.118 -2.762 1.00 86.81 169 ILE A C 1
ATOM 1308 O O . ILE A 1 169 ? -6.113 -4.904 -2.658 1.00 86.81 169 ILE A O 1
ATOM 1312 N N . SER A 1 170 ? -7.433 -6.675 -3.073 1.00 89.12 170 SER A N 1
ATOM 1313 C CA . SER A 1 170 ? -8.693 -5.953 -3.131 1.00 89.12 170 SER A CA 1
ATOM 1314 C C . SER A 1 170 ? -9.796 -6.912 -2.723 1.00 89.12 170 SER A C 1
ATOM 1316 O O . SER A 1 170 ? -9.805 -8.070 -3.152 1.00 89.12 170 SER A O 1
ATOM 1318 N N . GLY A 1 171 ? -10.697 -6.461 -1.863 1.00 87.69 171 GLY A N 1
ATOM 1319 C CA . GLY A 1 171 ? -11.847 -7.258 -1.487 1.00 87.69 171 GLY A CA 1
ATOM 1320 C C . GLY A 1 171 ? -12.449 -6.846 -0.163 1.00 87.69 171 GLY A C 1
ATOM 1321 O O . GLY A 1 171 ? -12.138 -5.800 0.406 1.00 87.69 171 GLY A O 1
ATOM 1322 N N . ASN A 1 172 ? -13.314 -7.726 0.318 1.00 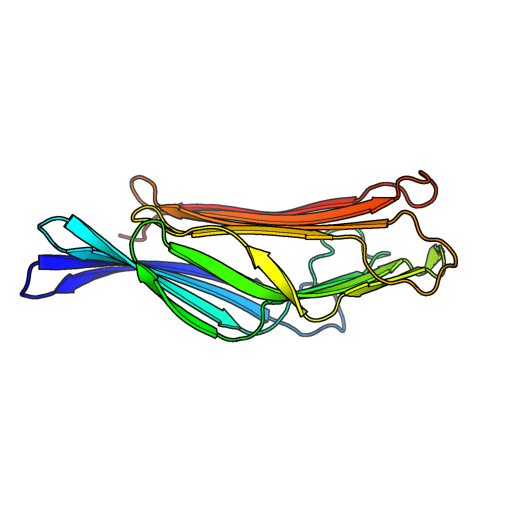87.44 172 ASN A N 1
ATOM 1323 C CA . ASN A 1 172 ? -14.073 -7.516 1.525 1.00 87.44 172 ASN A CA 1
ATOM 1324 C C . ASN A 1 172 ? -13.859 -8.670 2.513 1.00 87.44 172 ASN A C 1
ATOM 1326 O O . ASN A 1 172 ? -14.025 -9.835 2.144 1.00 87.44 172 ASN A O 1
ATOM 1330 N N . LEU A 1 173 ? -13.549 -8.346 3.771 1.00 83.00 173 LEU A N 1
ATOM 1331 C CA . LEU A 1 173 ? -13.616 -9.305 4.872 1.00 83.00 173 LEU A CA 1
ATOM 1332 C C . LEU A 1 173 ? -14.907 -9.083 5.648 1.00 83.00 173 LEU A C 1
ATOM 1334 O O . LEU A 1 173 ? -15.154 -7.995 6.162 1.00 83.00 173 LEU A O 1
ATOM 1338 N N . GLN A 1 174 ? -15.708 -10.136 5.746 1.00 81.00 174 GLN A N 1
ATOM 1339 C CA . GLN A 1 174 ? -16.895 -10.158 6.590 1.00 81.00 174 GLN A CA 1
ATOM 1340 C C . GLN A 1 174 ? -16.477 -10.369 8.044 1.00 81.00 174 GLN A C 1
ATOM 1342 O O . GLN A 1 174 ? -15.552 -11.141 8.329 1.00 81.00 174 GLN A O 1
ATOM 1347 N N . ASP A 1 175 ? -17.187 -9.730 8.966 1.00 73.12 175 ASP A N 1
ATOM 1348 C CA . ASP A 1 175 ? -17.101 -10.080 10.373 1.00 73.12 175 ASP A CA 1
ATOM 1349 C C . ASP A 1 175 ? -17.477 -11.558 10.536 1.00 73.12 175 ASP A C 1
ATOM 1351 O O . ASP A 1 175 ? -18.505 -12.027 10.044 1.00 73.12 175 ASP A O 1
ATOM 1355 N N . LYS A 1 176 ? -16.619 -12.321 11.215 1.00 63.53 176 LYS A N 1
ATOM 1356 C CA . LYS A 1 176 ? -17.004 -13.656 11.666 1.00 63.53 176 LYS A CA 1
ATOM 1357 C C . LYS A 1 176 ? -17.886 -13.489 12.900 1.00 63.53 176 LYS A C 1
ATOM 1359 O O . LYS A 1 176 ? -17.412 -12.937 13.893 1.00 63.53 176 LYS A O 1
ATOM 1364 N N . ASN A 1 177 ? -19.139 -13.931 12.779 1.00 51.91 177 ASN A N 1
ATOM 1365 C CA . ASN A 1 177 ? -20.090 -14.068 13.886 1.00 51.91 177 ASN A CA 1
ATOM 1366 C C . ASN A 1 177 ? -19.543 -14.981 14.985 1.00 51.91 177 ASN A C 1
ATOM 1368 O O . ASN A 1 177 ? -18.906 -16.002 14.630 1.00 51.91 177 ASN A O 1
#

Organism: Perkinsus marinus (strain ATCC 50983 / TXsc) (NCBI:txid423536)

Secondary structure (DSSP, 8-state):
-EEE-TT--EEEEEEEEEE--STT---EEEEEEEEEE-TTS-EEEEEEEEE-EE---S-TT-EEEEEEPPEEEEEETTPEEEEEEEEEEEEGGGTEEEE--SEEEEEEEETTEEEEEEEE--EESSSS--EEEEEEEEEEEETTEEEEEEEEEEEETTSSS--EEEEEEEEEEEPP-

Radius of gyration: 17.8 Å; chains: 1; bounding box: 42×32×54 Å